Protein AF-A0AAU9QGW3-F1 (afdb_monomer_lite)

Sequence (150 aa):
MELNKGRLQVFPPPASKETGGDVDLTDYFTKTEIYEILRSYLTEEEINALLDDYYNKTEIDDKLKDKADKSDLEGLMKLGEVQSTGFSSYYGLPAEALEEAMSRVPDNSVICRSLKQSKHVGNGDYKYAIKVYYRLITSIATASATIEES

Secondary structure (DSSP, 8-state):
----------PPPPP----TT----TTSPPHHHHHHHHHTSS-HHHHHHHHTTSPPHHHHHHHHTTSPPHHHHTTSEEEEEEEEEEEEESS--HHHHHHHHHHTS-TTEEEEEEEEEEEEEETTEEEEEEEEEEEEEEEE----------

Organism: NCBI:txid766224

pLDDT: mean 75.66, std 14.44, range [37.44, 94.69]

Radius of gyration: 38.81 Å; chains: 1; bounding box: 61×37×110 Å

Structure (mmCIF, N/CA/C/O backbone):
data_AF-A0AAU9QGW3-F1
#
_entry.id   AF-A0AAU9QGW3-F1
#
loop_
_atom_site.group_PDB
_atom_site.id
_atom_site.type_symbol
_atom_site.label_atom_id
_atom_site.label_alt_id
_atom_site.label_comp_id
_atom_site.label_asy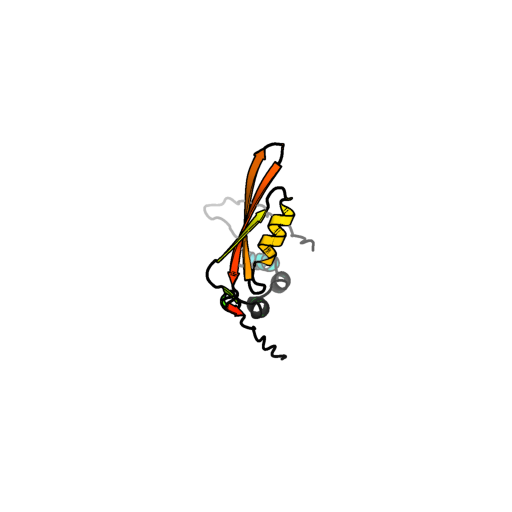m_id
_atom_site.label_entity_id
_atom_site.label_seq_id
_atom_site.pdbx_PDB_ins_code
_atom_site.Cartn_x
_atom_site.Cartn_y
_atom_site.Cartn_z
_atom_site.occupancy
_atom_site.B_iso_or_equiv
_atom_site.auth_seq_id
_atom_site.auth_comp_id
_atom_site.auth_asym_id
_atom_site.auth_atom_id
_atom_site.pdbx_PDB_model_num
ATOM 1 N N . MET A 1 1 ? -14.601 24.469 32.153 1.00 41.50 1 MET A N 1
ATOM 2 C CA . MET A 1 1 ? -15.318 24.196 33.412 1.00 41.50 1 MET A CA 1
ATOM 3 C C . MET A 1 1 ? -14.365 24.540 34.547 1.00 41.50 1 MET A C 1
ATOM 5 O O . MET A 1 1 ? -13.337 23.887 34.673 1.00 41.50 1 MET A O 1
ATOM 9 N N . GLU A 1 2 ? -14.594 25.644 35.261 1.00 37.44 2 GLU A N 1
ATOM 10 C CA . GLU A 1 2 ? -13.739 26.020 36.394 1.00 37.44 2 GLU A CA 1
ATOM 11 C C . GLU A 1 2 ? -14.101 25.147 37.595 1.00 37.44 2 GLU A C 1
ATOM 13 O O . GLU A 1 2 ? -15.171 25.284 38.183 1.00 37.44 2 GLU A O 1
ATOM 18 N N . LEU A 1 3 ? -13.207 24.221 37.943 1.00 45.09 3 LEU A N 1
ATOM 19 C CA . LEU A 1 3 ? -13.298 23.485 39.195 1.00 45.09 3 LEU A CA 1
ATOM 2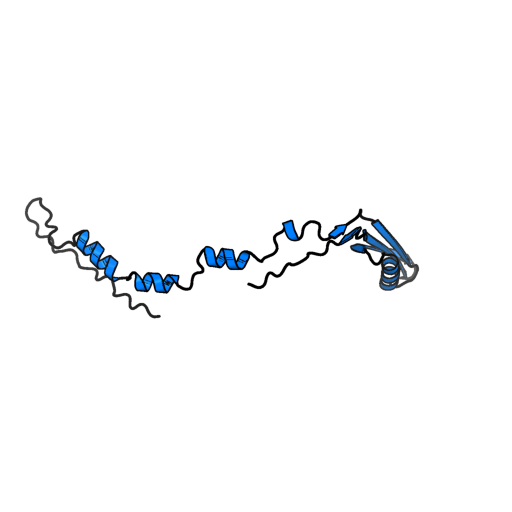0 C C . LEU A 1 3 ? -12.961 24.465 40.319 1.00 45.09 3 LEU A C 1
ATOM 22 O O . LEU A 1 3 ? -11.786 24.745 40.570 1.00 45.09 3 LEU A O 1
ATOM 26 N N . ASN A 1 4 ? -13.986 24.986 40.993 1.00 49.47 4 ASN A N 1
ATOM 27 C CA . ASN A 1 4 ? -13.822 25.676 42.269 1.00 49.47 4 ASN A CA 1
ATOM 28 C C . ASN A 1 4 ? -13.378 24.646 43.314 1.00 49.47 4 ASN A C 1
ATOM 30 O O . ASN A 1 4 ? -14.169 24.112 44.086 1.00 49.47 4 ASN A O 1
ATOM 34 N N . LYS A 1 5 ? -12.082 24.326 43.291 1.00 53.53 5 LYS A N 1
ATOM 35 C CA . LYS A 1 5 ? -11.432 23.454 44.262 1.00 53.53 5 LYS A CA 1
ATOM 36 C C . LYS A 1 5 ? -11.452 24.183 45.595 1.00 53.53 5 LYS A C 1
ATOM 38 O O . LYS A 1 5 ? -10.616 25.056 45.837 1.00 53.53 5 LYS A O 1
ATOM 43 N N . GLY A 1 6 ? -12.419 23.839 46.444 1.00 50.16 6 GLY A N 1
ATOM 44 C CA . GLY A 1 6 ? -12.399 24.229 47.845 1.00 50.16 6 GLY A CA 1
ATOM 45 C C . GLY A 1 6 ? -11.013 23.912 48.396 1.00 50.16 6 GLY A C 1
ATOM 46 O O . GLY A 1 6 ? -10.575 22.761 48.345 1.00 50.16 6 GLY A O 1
ATOM 47 N N . ARG A 1 7 ? -10.274 24.946 48.821 1.00 53.91 7 ARG A N 1
ATOM 48 C CA . ARG A 1 7 ? -8.977 24.769 49.482 1.00 53.91 7 ARG A CA 1
ATOM 49 C C . ARG A 1 7 ? -9.160 23.709 50.564 1.00 53.91 7 ARG A C 1
ATOM 51 O O . ARG A 1 7 ? -10.069 23.852 51.380 1.00 53.91 7 ARG A O 1
ATOM 58 N N . LEU A 1 8 ? -8.291 22.696 50.588 1.00 54.47 8 LEU A N 1
ATOM 59 C CA . LEU A 1 8 ? -8.106 21.874 51.781 1.00 54.47 8 LEU A CA 1
ATOM 60 C C . LEU A 1 8 ? -7.884 22.850 52.935 1.00 54.47 8 LEU A C 1
ATOM 62 O O . LEU A 1 8 ? -6.885 23.576 52.949 1.00 54.47 8 LEU A O 1
ATOM 66 N N . GLN A 1 9 ? -8.862 22.953 53.833 1.00 56.94 9 GLN A N 1
ATOM 67 C CA . GLN A 1 9 ? -8.683 23.734 55.041 1.00 56.94 9 GLN A CA 1
ATOM 68 C C . GLN A 1 9 ? -7.594 23.016 55.829 1.00 56.94 9 GLN A C 1
ATOM 70 O O . GLN A 1 9 ? -7.783 21.895 56.295 1.00 56.94 9 GLN A O 1
ATOM 75 N N . VAL A 1 10 ? -6.411 23.628 55.889 1.00 52.09 10 VAL A N 1
ATOM 76 C CA . VAL A 1 10 ? -5.342 23.162 56.766 1.00 52.09 10 VAL A CA 1
ATOM 77 C C . VAL A 1 10 ? -5.811 23.497 58.172 1.00 52.09 10 VAL A C 1
ATOM 79 O O . VAL A 1 10 ? -5.708 24.645 58.605 1.00 52.09 10 VAL A O 1
ATOM 82 N N . PHE A 1 11 ? -6.404 22.518 58.849 1.00 51.88 11 PHE A N 1
ATOM 83 C CA . PHE A 1 11 ? -6.743 22.672 60.252 1.00 51.88 11 PHE A CA 1
ATOM 84 C C . PHE A 1 11 ? -5.434 22.743 61.045 1.00 51.88 11 PHE A C 1
ATOM 86 O O . PHE A 1 11 ? -4.557 21.895 60.846 1.00 51.88 11 PHE A O 1
ATOM 93 N N . PRO A 1 12 ? -5.245 23.776 61.885 1.00 51.38 12 PRO A N 1
ATOM 94 C CA . PRO A 1 12 ? -4.085 23.831 62.758 1.00 51.38 12 PRO A CA 1
ATOM 95 C C . PRO A 1 12 ? -4.081 22.585 63.658 1.00 51.38 12 PRO A C 1
ATOM 97 O O . PRO A 1 12 ? -5.159 22.129 64.048 1.00 51.38 12 PRO A O 1
ATOM 100 N N . PRO A 1 13 ? -2.905 22.014 63.978 1.00 51.81 13 PRO A N 1
ATOM 101 C CA . PRO A 1 13 ? -2.838 20.885 64.896 1.00 51.81 13 PRO A CA 1
ATOM 102 C C . PRO A 1 13 ? -3.506 21.272 66.226 1.00 51.81 13 PRO A C 1
ATOM 104 O O . PRO A 1 13 ? -3.315 22.409 66.681 1.00 51.81 13 PRO A O 1
ATOM 107 N N . PRO A 1 14 ? -4.300 20.371 66.833 1.00 52.69 14 PRO A N 1
ATOM 108 C CA . PRO A 1 14 ? -4.976 20.659 68.089 1.00 52.69 14 PRO A CA 1
ATOM 109 C C . PRO A 1 14 ? -3.945 21.034 69.155 1.00 52.69 14 PRO A C 1
ATOM 111 O O . PRO A 1 14 ? -2.829 20.509 69.188 1.00 52.69 14 PRO A O 1
ATOM 114 N N . ALA A 1 15 ? -4.296 22.006 69.997 1.00 55.19 15 ALA A N 1
ATOM 115 C CA . ALA A 1 15 ? -3.398 22.501 71.029 1.00 55.19 15 ALA A CA 1
ATOM 116 C C . ALA A 1 15 ? -3.023 21.350 71.974 1.00 55.19 15 ALA A C 1
ATOM 118 O O . ALA A 1 15 ? -3.887 20.798 72.653 1.00 55.19 15 ALA A O 1
ATOM 119 N N . S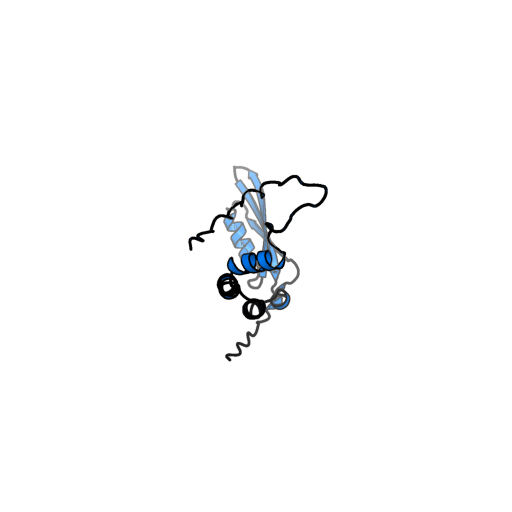ER A 1 16 ? -1.736 20.999 72.028 1.00 52.47 16 SER A N 1
ATOM 120 C CA . SER A 1 16 ? -1.232 19.930 72.889 1.00 52.47 16 SER A CA 1
ATOM 121 C C . SER A 1 16 ? -1.514 20.265 74.354 1.00 52.47 16 SER A C 1
ATOM 123 O O . SER A 1 16 ? -0.853 21.124 74.943 1.00 52.47 16 SER A O 1
ATOM 125 N N . LYS A 1 17 ? -2.491 19.590 74.967 1.00 54.69 17 LYS A N 1
ATOM 126 C CA . LYS A 1 17 ? -2.624 19.582 76.423 1.00 54.69 17 LYS A CA 1
ATOM 127 C C . LYS A 1 17 ? -1.653 18.547 76.962 1.00 54.69 17 LYS A C 1
ATOM 129 O O . LYS A 1 17 ? -1.935 17.355 76.954 1.00 54.69 17 LYS A O 1
ATOM 134 N N . GLU A 1 18 ? -0.484 19.001 77.401 1.00 52.66 18 GLU A N 1
ATOM 135 C CA . GLU A 1 18 ? 0.468 18.119 78.065 1.00 52.66 18 GLU A CA 1
ATOM 136 C C . GLU A 1 18 ? -0.106 17.663 79.409 1.00 52.66 18 GLU A C 1
ATOM 138 O O . GLU A 1 18 ? -0.139 18.398 80.395 1.00 52.66 18 GLU A O 1
ATOM 143 N N . THR A 1 19 ? -0.599 16.430 79.455 1.00 52.47 19 THR A N 1
ATOM 144 C CA . THR A 1 19 ? -0.854 15.712 80.701 1.00 52.47 19 THR A CA 1
ATOM 145 C C . THR A 1 19 ? -0.502 14.249 80.476 1.00 52.47 19 THR A C 1
ATOM 147 O O . THR A 1 19 ? -1.261 13.509 79.874 1.00 52.47 19 THR A O 1
ATOM 150 N N . GLY A 1 20 ? 0.686 13.858 80.943 1.00 53.50 20 GLY A N 1
ATOM 151 C CA . GLY A 1 20 ? 1.061 12.472 81.226 1.00 53.50 20 GLY A CA 1
ATOM 152 C C . GLY A 1 20 ? 0.763 11.430 80.142 1.00 53.50 20 GLY A C 1
ATOM 153 O O . GLY A 1 20 ? -0.202 10.692 80.259 1.00 53.50 20 GLY A O 1
ATOM 154 N N . GLY A 1 21 ? 1.670 11.282 79.175 1.00 57.94 21 GLY A N 1
ATOM 155 C CA . GLY A 1 21 ? 1.925 10.017 78.467 1.00 57.94 21 GLY A CA 1
ATOM 156 C C . GLY A 1 21 ? 0.874 9.489 77.485 1.00 57.94 21 GLY A C 1
ATOM 157 O O . GLY A 1 21 ? 1.204 8.557 76.757 1.00 57.94 21 GLY A O 1
ATOM 158 N N . ASP A 1 22 ? -0.325 10.066 77.421 1.00 63.16 22 ASP A N 1
ATOM 159 C CA . ASP A 1 22 ? -1.369 9.672 76.472 1.00 63.16 22 ASP A CA 1
ATOM 160 C C . ASP A 1 22 ? -1.646 10.814 75.486 1.00 63.16 22 ASP A C 1
ATOM 162 O O . ASP A 1 22 ? -1.840 11.966 75.883 1.00 63.16 22 ASP A O 1
ATOM 166 N N . VAL A 1 23 ? -1.580 10.517 74.188 1.00 66.06 23 VAL A N 1
ATOM 167 C CA . VAL A 1 23 ? -1.814 11.508 73.131 1.00 66.06 23 VAL A CA 1
ATOM 168 C C . VAL A 1 23 ? -3.312 11.553 72.875 1.00 66.06 23 VAL A C 1
ATOM 170 O O . VAL A 1 23 ? -3.876 10.611 72.322 1.00 66.06 23 VAL A O 1
ATOM 173 N N . ASP A 1 24 ? -3.951 12.656 73.257 1.00 67.56 24 ASP A N 1
ATOM 174 C CA . ASP A 1 24 ? -5.359 12.890 72.957 1.00 67.56 24 ASP A CA 1
ATOM 175 C C . ASP A 1 24 ? -5.542 13.129 71.449 1.00 67.56 24 ASP A C 1
ATOM 177 O O . ASP A 1 24 ? -5.143 14.160 70.903 1.00 67.56 24 ASP A O 1
ATOM 181 N N . LEU A 1 25 ? -6.108 12.130 70.770 1.00 69.12 25 LEU A N 1
ATOM 182 C CA . LEU A 1 25 ? -6.394 12.155 69.335 1.00 69.12 25 LEU A CA 1
ATOM 183 C C . LEU A 1 25 ? -7.872 12.453 69.033 1.00 69.12 25 LEU A C 1
ATOM 185 O O . LEU A 1 25 ? -8.292 12.289 67.891 1.00 69.12 25 LEU A O 1
ATOM 189 N N . THR A 1 26 ? -8.672 12.865 70.021 1.00 72.06 26 THR A N 1
ATOM 190 C CA . THR A 1 26 ? -10.122 13.085 69.843 1.00 72.06 26 THR A CA 1
ATOM 191 C C . THR A 1 26 ? -10.466 14.195 68.848 1.00 72.06 26 THR A C 1
ATOM 193 O O . THR A 1 26 ? -11.510 14.123 68.205 1.00 72.06 26 THR A O 1
ATOM 196 N N . ASP A 1 27 ? -9.569 15.164 68.658 1.00 66.62 27 ASP A N 1
ATOM 197 C CA . ASP A 1 27 ? -9.711 16.245 67.674 1.00 66.62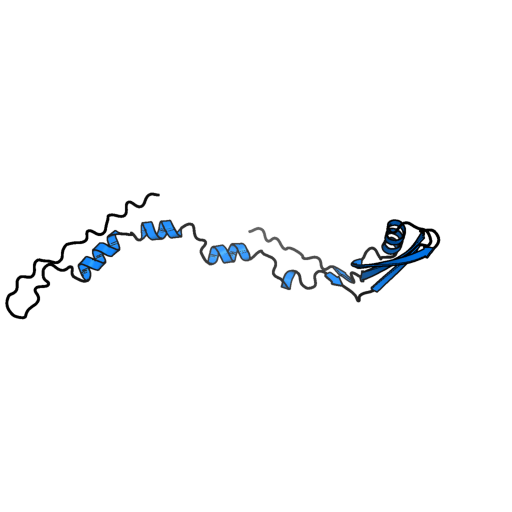 27 ASP A CA 1
ATOM 198 C C . ASP A 1 27 ? -9.246 15.849 66.252 1.00 66.62 27 ASP A C 1
ATOM 200 O O . ASP A 1 27 ? -9.324 16.657 65.322 1.00 66.62 27 ASP A O 1
ATOM 204 N N . TYR A 1 28 ? -8.732 14.627 66.051 1.00 66.06 28 TYR A N 1
ATOM 205 C CA . TYR A 1 28 ? -8.305 14.140 64.736 1.00 66.06 28 TYR A CA 1
ATOM 206 C C . TYR A 1 28 ? -9.425 13.384 64.023 1.00 66.06 28 TYR A C 1
ATOM 208 O O . TYR A 1 28 ? -10.108 12.547 64.608 1.00 66.06 28 TYR A O 1
ATOM 216 N N . PHE A 1 29 ? -9.543 13.611 62.712 1.00 72.00 29 PHE A N 1
ATOM 217 C CA . PHE A 1 29 ? -10.467 12.854 61.874 1.00 72.00 29 PHE A CA 1
ATOM 218 C C . PHE A 1 29 ? -10.138 11.360 61.878 1.00 72.00 29 PHE A C 1
ATOM 220 O O . PHE A 1 29 ? -9.002 10.931 61.644 1.00 72.00 29 PHE A O 1
ATOM 227 N N . THR A 1 30 ? -11.173 10.556 62.069 1.00 79.06 30 THR A N 1
ATOM 228 C CA . THR A 1 30 ? -11.131 9.110 61.904 1.00 79.06 30 THR A CA 1
ATOM 229 C C . THR A 1 30 ? -10.996 8.735 60.427 1.00 79.06 30 THR A C 1
ATOM 231 O O . THR A 1 30 ? -11.332 9.490 59.511 1.00 79.06 30 THR A O 1
ATOM 234 N N . LYS A 1 31 ? -10.538 7.505 60.165 1.00 72.50 31 LYS A N 1
ATOM 235 C CA . LYS A 1 31 ? -10.418 6.964 58.801 1.00 72.50 31 LYS A CA 1
ATOM 236 C C . LYS A 1 31 ? -11.743 7.039 58.025 1.00 72.50 31 LYS A C 1
ATOM 238 O O . LYS A 1 31 ? -11.729 7.254 56.817 1.00 72.50 31 LYS A O 1
ATOM 243 N N . THR A 1 32 ? -12.866 6.864 58.719 1.00 76.56 32 THR A N 1
ATOM 244 C CA . THR A 1 32 ? -14.215 6.926 58.145 1.00 76.56 32 THR A CA 1
ATOM 245 C C . THR A 1 32 ? -14.561 8.339 57.687 1.00 76.56 32 THR A C 1
ATOM 247 O O . THR A 1 32 ? -14.952 8.518 56.539 1.00 76.56 32 THR A O 1
ATOM 250 N N . GLU A 1 33 ? -14.325 9.347 58.528 1.00 77.06 33 GLU A N 1
ATOM 251 C CA . GLU A 1 33 ? -14.597 10.753 58.194 1.00 77.06 33 GLU A CA 1
ATOM 252 C C . GLU A 1 33 ? -13.714 11.241 57.037 1.00 77.06 33 GLU A C 1
ATOM 254 O O . GLU A 1 33 ? -14.183 11.933 56.135 1.00 77.06 33 GLU A O 1
ATOM 259 N N . ILE A 1 34 ? -12.447 10.809 56.996 1.00 72.88 34 ILE A N 1
ATOM 260 C CA . ILE A 1 34 ? -11.550 11.094 55.866 1.00 72.88 34 ILE A CA 1
ATOM 261 C C . ILE A 1 34 ? -12.095 10.482 54.566 1.00 7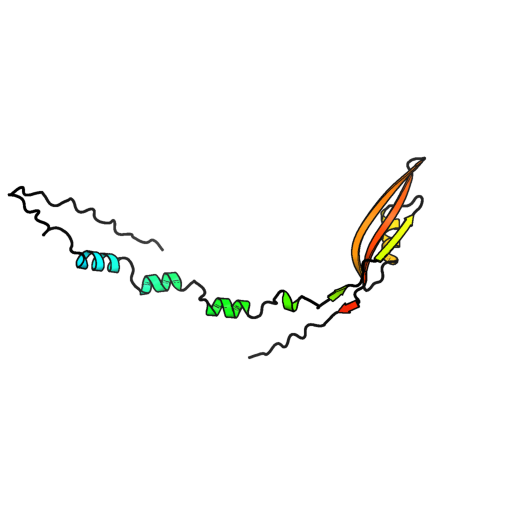2.88 34 ILE A C 1
ATOM 263 O O . ILE A 1 34 ? -12.059 11.134 53.522 1.00 72.88 34 ILE A O 1
ATOM 267 N N . TYR A 1 35 ? -12.613 9.249 54.602 1.00 70.88 35 TYR A N 1
ATOM 268 C CA . TYR A 1 35 ? -13.206 8.622 53.418 1.00 70.88 35 TYR A CA 1
ATOM 269 C C . TYR A 1 35 ? -14.470 9.338 52.931 1.00 70.88 35 TYR A C 1
ATOM 271 O O . TYR A 1 35 ? -14.663 9.453 51.720 1.00 70.88 35 TYR A O 1
ATOM 279 N N . GLU A 1 36 ? -15.311 9.830 53.839 1.00 77.12 36 GLU A N 1
ATOM 280 C CA . GLU A 1 36 ? -16.512 10.597 53.489 1.00 77.12 36 GLU A CA 1
ATOM 281 C C . GLU A 1 36 ? -16.159 11.939 52.837 1.00 77.12 36 GLU A C 1
ATOM 283 O O . GLU A 1 36 ? -16.702 12.276 51.784 1.00 77.12 36 GLU A O 1
ATOM 288 N N . ILE A 1 37 ? -15.172 12.654 53.388 1.00 75.44 37 ILE A N 1
ATOM 289 C CA . ILE A 1 37 ? -14.640 13.892 52.804 1.00 75.44 37 ILE A CA 1
ATOM 290 C C . ILE A 1 37 ? -14.074 13.624 51.404 1.00 75.44 37 ILE A C 1
ATOM 292 O O . ILE A 1 37 ? -14.417 14.332 50.460 1.00 75.44 37 ILE A O 1
ATOM 296 N N . LEU A 1 38 ? -13.261 12.577 51.228 1.00 70.62 38 LEU A N 1
ATOM 297 C CA . LEU A 1 38 ? -12.699 12.214 49.922 1.00 70.62 38 LEU A CA 1
ATOM 298 C C . LEU A 1 38 ? -13.779 11.878 48.881 1.00 70.62 38 LEU A C 1
ATOM 300 O O . LEU A 1 38 ? -13.650 12.286 47.728 1.00 70.62 38 LEU A O 1
ATOM 304 N N . ARG A 1 39 ? -14.862 11.199 49.282 1.00 69.88 39 ARG A N 1
ATOM 305 C CA . ARG A 1 39 ? -16.014 10.905 48.410 1.00 69.88 39 ARG A CA 1
ATOM 306 C C . ARG A 1 39 ? -16.827 12.137 48.012 1.00 69.88 39 ARG A C 1
ATOM 308 O O . ARG A 1 39 ? -17.533 12.083 47.015 1.00 69.88 39 ARG A O 1
ATOM 315 N N . SER A 1 40 ? -16.732 13.236 48.759 1.00 73.50 40 SER A N 1
ATOM 316 C CA . SER A 1 40 ? -17.440 14.485 48.441 1.00 73.50 40 SER A CA 1
ATOM 317 C C . SER A 1 40 ? -16.759 15.345 47.369 1.00 73.50 40 SER A C 1
ATOM 319 O O . SER A 1 40 ? -17.355 16.311 46.903 1.00 73.50 40 SER A O 1
ATOM 321 N N . TYR A 1 41 ? -15.523 15.017 46.974 1.00 71.31 41 TYR A N 1
ATOM 322 C CA . TYR A 1 41 ? -14.772 15.801 45.985 1.00 71.31 41 TYR A CA 1
ATOM 323 C C . TYR A 1 41 ? -15.068 15.434 44.531 1.00 71.31 41 TYR A C 1
ATOM 325 O O . TYR A 1 41 ? -14.862 16.271 43.656 1.00 71.31 41 TYR A O 1
ATOM 333 N N . LEU A 1 42 ? -15.477 14.192 44.274 1.00 70.81 42 LEU A N 1
ATOM 334 C CA . LEU A 1 42 ? -15.917 13.726 42.965 1.00 70.81 42 LEU A CA 1
ATOM 335 C C . LEU A 1 42 ? -16.995 12.669 43.164 1.00 70.81 42 LEU A C 1
ATOM 337 O O . LEU A 1 42 ? -16.757 11.625 43.773 1.00 70.81 42 LEU A O 1
ATOM 341 N N . THR A 1 43 ? -18.171 12.951 42.628 1.00 77.56 43 THR A N 1
ATOM 342 C CA . THR A 1 43 ? -19.269 11.994 42.532 1.00 77.56 43 THR A CA 1
ATOM 343 C C . THR A 1 43 ? -19.001 10.982 41.416 1.00 77.56 43 THR A C 1
ATOM 345 O O . THR A 1 43 ? -18.254 11.249 40.472 1.00 77.56 43 THR A O 1
ATOM 348 N N . GLU A 1 44 ? -19.628 9.806 41.496 1.00 75.69 44 GLU A N 1
ATOM 349 C CA . GLU A 1 44 ? -19.576 8.819 40.406 1.00 75.69 44 GLU A CA 1
ATOM 350 C C . GLU A 1 44 ? -20.111 9.406 39.089 1.00 75.69 44 GLU A C 1
ATOM 352 O O . GLU A 1 44 ? -19.583 9.097 38.026 1.00 75.69 44 GLU A O 1
ATOM 357 N N . GLU A 1 45 ? -21.095 10.309 39.151 1.00 76.56 45 GLU A N 1
ATOM 358 C CA . GLU A 1 45 ? -21.627 11.024 37.985 1.00 76.56 45 GLU A CA 1
ATOM 359 C C . GLU A 1 45 ? -20.588 11.948 37.337 1.00 76.56 45 GLU A C 1
ATOM 361 O O . GLU A 1 45 ? -20.435 11.929 36.118 1.00 76.56 45 GLU A O 1
ATOM 366 N N . GLU A 1 46 ? -19.826 12.713 38.125 1.00 76.75 46 GLU A N 1
ATOM 367 C CA . GLU A 1 46 ? -18.750 13.571 37.606 1.00 76.75 46 GLU A CA 1
ATOM 368 C C . GLU A 1 46 ? -17.603 12.755 37.002 1.00 76.75 46 GLU A C 1
ATOM 370 O O . GLU A 1 46 ? -17.026 13.150 35.988 1.00 76.75 46 GLU A O 1
ATOM 375 N N . ILE A 1 47 ? -17.285 11.604 37.602 1.00 73.31 47 ILE A N 1
ATOM 376 C CA . ILE A 1 47 ? -16.302 10.663 37.057 1.00 73.31 47 ILE A CA 1
ATOM 377 C C . ILE A 1 47 ? -16.804 10.104 35.723 1.00 73.31 47 ILE A C 1
ATOM 379 O O . ILE A 1 47 ? -16.066 10.132 34.743 1.00 73.31 47 ILE A O 1
ATOM 383 N N . ASN A 1 48 ? -18.057 9.655 35.651 1.00 75.44 48 ASN A N 1
ATOM 384 C CA . ASN A 1 48 ? -18.629 9.118 34.418 1.00 75.44 48 ASN A CA 1
ATOM 385 C C . ASN A 1 48 ? -18.696 10.179 33.311 1.00 75.44 48 ASN A C 1
ATOM 387 O O . ASN A 1 48 ? -18.298 9.893 32.190 1.00 75.44 48 ASN A O 1
ATOM 391 N N . ALA A 1 49 ? -19.077 11.420 33.629 1.00 75.62 49 ALA A N 1
ATOM 392 C CA . ALA A 1 49 ? -19.083 12.528 32.671 1.00 75.62 49 ALA A CA 1
ATOM 393 C C . ALA A 1 49 ? -17.680 12.870 32.126 1.00 75.62 49 ALA A C 1
ATOM 395 O O . ALA A 1 49 ? -17.544 13.264 30.972 1.00 75.62 49 ALA A O 1
ATOM 396 N N . LEU A 1 50 ? -16.622 12.709 32.932 1.00 75.00 50 LEU A N 1
ATOM 397 C CA . LEU A 1 50 ? -15.230 12.864 32.486 1.00 75.00 50 LEU A CA 1
ATOM 398 C C . LEU A 1 50 ? -14.765 11.726 31.565 1.00 75.00 50 LEU A C 1
ATOM 400 O O . LEU A 1 50 ? -13.843 11.930 30.775 1.00 75.00 50 LEU A O 1
ATOM 404 N N . LEU A 1 51 ? -15.356 10.537 31.698 1.00 75.00 51 LEU A N 1
ATOM 405 C CA . LEU A 1 51 ? -15.034 9.363 30.887 1.00 75.00 51 LEU A CA 1
ATOM 406 C C . LEU A 1 51 ? -15.928 9.209 29.644 1.00 75.00 51 LEU A C 1
ATOM 408 O O . LEU A 1 51 ? -15.558 8.443 28.761 1.00 75.00 51 LEU A O 1
ATOM 412 N N . ASP A 1 52 ? -17.043 9.937 29.548 1.00 71.94 52 ASP A N 1
ATOM 413 C CA . ASP A 1 52 ? -18.053 9.790 28.483 1.00 71.94 52 ASP A CA 1
ATOM 414 C C . ASP A 1 52 ? -17.509 10.119 27.076 1.00 71.94 52 ASP A C 1
ATOM 416 O O . ASP A 1 52 ? -17.936 9.543 26.080 1.00 71.94 52 ASP A O 1
ATOM 420 N N . ASP A 1 53 ? -16.493 10.985 26.990 1.00 69.06 53 ASP A N 1
ATOM 421 C CA . ASP A 1 53 ? -15.815 11.337 25.731 1.00 69.06 53 ASP A CA 1
ATOM 422 C C . ASP A 1 53 ? -14.758 10.299 25.284 1.00 69.06 53 ASP A C 1
ATOM 424 O O . ASP A 1 53 ? -14.149 10.441 24.216 1.00 69.06 53 ASP A O 1
ATOM 428 N N . TYR A 1 54 ? -14.489 9.262 26.086 1.00 74.06 54 TYR A N 1
ATOM 429 C CA . TYR A 1 54 ? -13.522 8.222 25.742 1.00 74.06 54 TYR A CA 1
ATOM 430 C C . TYR A 1 54 ? -14.205 7.056 25.045 1.00 74.06 54 TYR A C 1
ATOM 432 O O . TYR A 1 54 ? -15.103 6.422 25.591 1.00 74.06 54 TYR A O 1
ATOM 440 N N . TYR A 1 55 ? -13.682 6.695 23.873 1.00 74.69 55 TYR A N 1
ATOM 441 C CA . TYR A 1 55 ? -14.086 5.460 23.220 1.00 74.69 55 TYR A CA 1
ATOM 442 C C . TYR A 1 55 ? -13.776 4.261 24.108 1.00 74.69 55 TYR A C 1
ATOM 444 O O . TYR A 1 55 ? -12.636 4.056 24.543 1.00 74.69 55 TYR A O 1
ATOM 452 N N . ASN A 1 56 ? -14.791 3.437 24.333 1.00 82.56 56 ASN A N 1
ATOM 453 C CA . ASN A 1 56 ? -14.606 2.148 24.963 1.00 82.56 56 ASN A CA 1
ATOM 454 C C . ASN A 1 56 ? -13.975 1.157 23.970 1.00 82.56 56 ASN A C 1
ATOM 456 O O . ASN A 1 56 ? -13.913 1.381 22.759 1.00 82.56 56 ASN A O 1
ATOM 460 N N . LYS A 1 57 ? -13.477 0.034 24.496 1.00 79.88 57 LYS A N 1
ATOM 461 C CA . LYS A 1 57 ? -12.786 -0.975 23.685 1.00 79.88 57 LYS A CA 1
ATOM 462 C C . LYS A 1 57 ? -13.644 -1.470 22.512 1.00 79.88 57 LYS A C 1
ATOM 464 O O . LYS A 1 57 ? -13.117 -1.621 21.418 1.00 79.88 57 LYS A O 1
ATOM 469 N N . THR A 1 58 ? -14.940 -1.678 22.730 1.00 84.38 58 THR A N 1
ATOM 470 C CA . THR A 1 58 ? -15.871 -2.160 21.702 1.00 84.38 58 THR A CA 1
ATOM 471 C C . THR A 1 58 ? -16.004 -1.158 20.559 1.00 84.38 58 THR A C 1
ATOM 473 O O . THR A 1 58 ? -15.901 -1.540 19.403 1.00 84.38 58 THR A O 1
ATOM 476 N N . GLU A 1 59 ? -16.138 0.133 20.864 1.00 84.25 59 GLU A N 1
ATOM 477 C CA . GLU A 1 59 ? -16.228 1.182 19.841 1.00 84.25 59 GLU A CA 1
ATOM 478 C C . GLU A 1 59 ? -14.935 1.328 19.031 1.00 84.25 59 GLU A C 1
ATOM 480 O O . GLU A 1 59 ? -14.972 1.643 17.840 1.00 84.25 59 GLU A O 1
ATOM 485 N N . ILE A 1 60 ? -13.779 1.114 19.667 1.00 83.38 60 ILE A N 1
ATOM 486 C CA . ILE A 1 60 ? -12.486 1.084 18.975 1.00 83.38 60 ILE A CA 1
ATOM 487 C C . ILE A 1 60 ? -12.416 -0.133 18.051 1.00 83.38 60 ILE A C 1
ATOM 489 O O . ILE A 1 60 ? -12.046 0.018 16.887 1.00 83.38 60 ILE A O 1
ATOM 493 N N . ASP A 1 61 ? -12.784 -1.312 18.551 1.00 84.69 61 ASP A N 1
ATOM 494 C CA . ASP A 1 61 ? -12.763 -2.559 17.786 1.00 84.69 61 ASP A CA 1
ATOM 495 C C . ASP A 1 61 ? -13.712 -2.469 16.573 1.00 84.69 61 ASP A C 1
ATOM 497 O O . ASP A 1 61 ? -13.302 -2.779 15.454 1.00 84.69 61 ASP A O 1
ATOM 501 N N . ASP A 1 62 ? -14.925 -1.934 16.748 1.00 86.19 62 ASP A N 1
ATOM 502 C CA . ASP A 1 62 ? -15.894 -1.723 15.664 1.00 86.19 62 ASP A CA 1
ATOM 503 C C . ASP A 1 62 ? -15.368 -0.746 14.601 1.00 86.19 62 ASP A C 1
ATOM 505 O O . ASP A 1 62 ? -15.478 -1.005 13.404 1.00 86.19 62 ASP A O 1
ATOM 509 N N . LYS A 1 63 ? -14.716 0.354 15.007 1.00 83.75 63 LYS A N 1
ATOM 510 C CA . LYS A 1 63 ? -14.118 1.323 14.065 1.00 83.75 63 LYS A CA 1
ATOM 511 C C . LYS A 1 63 ? -12.897 0.791 13.314 1.00 83.75 63 LYS A C 1
ATOM 513 O O . LYS A 1 63 ? -12.500 1.379 12.301 1.00 83.75 63 LYS A O 1
ATOM 518 N N . LEU A 1 64 ? -12.249 -0.250 13.828 1.00 85.25 64 LEU A N 1
ATOM 519 C CA . LEU A 1 64 ? -11.067 -0.859 13.222 1.00 85.25 64 LEU A CA 1
ATOM 520 C C . LEU A 1 64 ? -11.400 -2.095 12.386 1.00 85.25 64 LEU A C 1
ATOM 522 O O . LEU A 1 64 ? -10.616 -2.423 11.501 1.00 85.25 64 LEU A O 1
ATOM 526 N N . LYS A 1 65 ? -12.552 -2.730 12.622 1.00 83.06 65 LYS A N 1
ATOM 527 C CA . LYS A 1 65 ? -12.976 -3.984 11.985 1.00 83.06 65 LYS A CA 1
ATOM 528 C C . LYS A 1 65 ? -12.950 -3.955 10.454 1.00 83.06 65 LYS A C 1
ATOM 530 O O . LYS A 1 65 ? -12.623 -4.964 9.840 1.00 83.06 65 LYS A O 1
ATOM 535 N N . ASP A 1 66 ? -13.239 -2.800 9.859 1.00 77.69 66 ASP A N 1
ATOM 536 C CA . ASP A 1 66 ? -13.325 -2.642 8.401 1.00 77.69 66 ASP A CA 1
ATOM 537 C C . ASP A 1 66 ? -12.044 -2.072 7.771 1.00 77.69 66 ASP A C 1
ATOM 539 O O . ASP A 1 66 ? -11.992 -1.785 6.571 1.00 77.69 66 ASP A O 1
ATOM 543 N N . LYS A 1 67 ? -10.990 -1.847 8.565 1.00 82.75 67 LYS A N 1
ATOM 544 C CA . LYS A 1 67 ? -9.704 -1.409 8.019 1.00 82.75 67 LYS A CA 1
ATOM 545 C C . LYS A 1 67 ? -8.960 -2.613 7.457 1.00 82.75 67 LYS A C 1
ATOM 547 O O . LYS A 1 67 ? -8.766 -3.598 8.153 1.00 82.75 67 LYS A O 1
ATOM 552 N N . ALA A 1 68 ? -8.499 -2.480 6.213 1.00 76.69 68 ALA A N 1
ATOM 553 C CA . ALA A 1 68 ? -7.680 -3.496 5.565 1.00 76.69 68 ALA A CA 1
ATOM 554 C C . ALA A 1 68 ? -6.406 -3.776 6.376 1.00 76.69 68 ALA A C 1
ATOM 556 O O . ALA A 1 68 ? -5.632 -2.857 6.677 1.00 76.69 68 ALA A O 1
ATOM 557 N N . ASP A 1 69 ? -6.177 -5.050 6.669 1.00 79.25 69 ASP A N 1
ATOM 558 C CA . ASP A 1 69 ? -4.965 -5.538 7.299 1.00 79.25 69 ASP A CA 1
ATOM 559 C C . ASP A 1 69 ? -3.850 -5.727 6.269 1.00 79.25 69 ASP A C 1
ATOM 561 O O . ASP A 1 69 ? -4.051 -5.809 5.054 1.00 79.25 69 ASP A O 1
ATOM 565 N N . LYS A 1 70 ? -2.611 -5.834 6.760 1.00 73.12 70 LYS A N 1
ATOM 566 C CA . LYS A 1 70 ? -1.447 -6.091 5.900 1.00 73.12 70 LYS A CA 1
ATOM 567 C C . LYS A 1 70 ? -1.632 -7.357 5.049 1.00 73.12 70 LYS A C 1
ATOM 569 O O . LYS A 1 70 ? -1.204 -7.369 3.899 1.00 73.12 70 LYS A O 1
ATOM 574 N N . SER A 1 71 ? -2.276 -8.390 5.594 1.00 77.31 71 SER A N 1
ATOM 575 C CA . SER A 1 71 ? -2.598 -9.631 4.879 1.00 77.31 71 SER A CA 1
ATOM 576 C C . SER A 1 71 ? -3.532 -9.416 3.692 1.00 77.31 71 SER A C 1
ATOM 578 O O . SER A 1 71 ? -3.388 -10.106 2.690 1.00 77.31 71 SER A O 1
ATOM 580 N N . ASP A 1 72 ? -4.437 -8.442 3.771 1.00 74.44 72 ASP A N 1
ATOM 581 C CA . ASP A 1 72 ? -5.414 -8.161 2.712 1.00 74.44 72 ASP A CA 1
ATOM 582 C C . ASP A 1 72 ? -4.754 -7.481 1.508 1.00 74.44 72 ASP A C 1
ATOM 584 O O . ASP A 1 72 ? -5.238 -7.553 0.379 1.00 74.44 72 ASP A O 1
ATOM 588 N N . LEU A 1 73 ? -3.615 -6.829 1.749 1.00 74.50 73 LEU A N 1
ATOM 589 C CA . LEU A 1 73 ? -2.783 -6.188 0.734 1.00 74.50 73 LEU A CA 1
ATOM 590 C C . LEU A 1 73 ? -1.770 -7.167 0.119 1.00 74.50 73 LEU A C 1
ATOM 592 O O . LEU A 1 73 ? -1.310 -6.971 -1.012 1.00 74.50 73 LEU A O 1
ATOM 596 N N . GLU A 1 74 ? -1.397 -8.216 0.853 1.00 75.88 74 GLU A N 1
ATOM 597 C CA . GLU A 1 74 ? -0.437 -9.215 0.398 1.00 75.88 74 GLU A CA 1
ATOM 598 C C . GLU A 1 74 ? -1.029 -10.068 -0.736 1.00 75.88 74 GLU A C 1
ATOM 600 O O . GLU A 1 74 ? -2.099 -10.657 -0.642 1.00 75.88 74 GLU A O 1
ATOM 605 N N . GLY A 1 75 ? -0.312 -10.143 -1.861 1.00 73.00 75 GLY A N 1
ATOM 606 C CA . GLY A 1 75 ? -0.721 -10.958 -3.008 1.00 73.00 75 GLY A CA 1
ATOM 607 C C . GLY A 1 75 ? -1.697 -10.292 -3.985 1.00 73.00 75 GLY A C 1
ATOM 608 O O . GLY A 1 75 ? -1.939 -10.876 -5.044 1.00 73.00 75 GLY A O 1
ATOM 609 N N . LEU A 1 76 ? -2.168 -9.066 -3.713 1.00 83.19 76 LEU A N 1
ATOM 610 C CA . LEU A 1 76 ? -2.985 -8.290 -4.660 1.00 83.19 76 LEU A CA 1
ATOM 611 C C . LEU A 1 76 ? -2.256 -8.008 -5.976 1.00 83.19 76 LEU A C 1
ATOM 613 O O . LEU A 1 76 ? -2.870 -8.001 -7.038 1.00 83.19 76 LEU A O 1
ATOM 617 N N . MET A 1 77 ? -0.939 -7.818 -5.923 1.00 85.00 77 MET A N 1
ATOM 618 C CA . MET A 1 77 ? -0.100 -7.671 -7.106 1.00 85.00 77 MET A CA 1
ATOM 619 C C . MET A 1 77 ? 1.102 -8.602 -6.999 1.00 85.00 77 MET A C 1
ATOM 621 O O . MET A 1 77 ? 1.916 -8.486 -6.081 1.00 85.00 77 MET A O 1
ATOM 625 N N . LYS A 1 78 ? 1.243 -9.510 -7.967 1.00 87.69 78 LYS A N 1
ATOM 626 C CA . LYS A 1 78 ? 2.457 -10.313 -8.120 1.00 87.69 78 LYS A CA 1
ATOM 627 C C . LYS A 1 78 ? 3.362 -9.648 -9.141 1.00 87.69 78 LYS A C 1
ATOM 629 O O . LYS A 1 78 ? 2.941 -9.312 -10.248 1.00 87.69 78 LYS A O 1
ATOM 634 N N . LEU A 1 79 ? 4.612 -9.458 -8.739 1.00 90.25 79 LEU A N 1
ATOM 635 C CA . LEU A 1 79 ? 5.662 -8.905 -9.577 1.00 90.25 79 LEU A CA 1
ATOM 636 C C . LEU A 1 79 ? 6.625 -10.021 -9.972 1.00 90.25 79 LEU A C 1
ATOM 638 O O . LEU A 1 79 ? 7.011 -10.838 -9.136 1.00 90.25 79 LEU A O 1
ATOM 642 N N . GLY A 1 80 ? 7.021 -10.035 -11.238 1.00 88.19 80 GLY A N 1
ATOM 643 C CA . GLY A 1 80 ? 8.082 -10.901 -11.732 1.00 88.19 80 GLY A CA 1
ATOM 644 C C . GLY A 1 80 ? 9.472 -10.463 -11.264 1.00 88.19 80 GLY A C 1
ATOM 645 O O . GLY A 1 80 ? 9.643 -9.564 -10.430 1.00 88.19 80 GLY A O 1
ATOM 646 N N . GLU A 1 81 ? 10.486 -11.100 -11.843 1.00 92.19 81 GLU A N 1
ATOM 647 C CA . GLU A 1 81 ? 11.882 -10.723 -11.636 1.00 92.19 81 GLU A CA 1
ATOM 648 C C . GLU A 1 81 ? 12.185 -9.322 -12.181 1.00 92.19 81 GLU A C 1
ATOM 650 O O . GLU A 1 81 ? 11.494 -8.796 -13.059 1.00 92.19 81 GLU A O 1
ATOM 655 N N . VAL A 1 82 ? 13.238 -8.704 -11.639 1.00 94.06 82 VAL A N 1
ATOM 656 C CA . VAL A 1 82 ? 13.708 -7.400 -12.111 1.00 94.06 82 VAL A CA 1
ATOM 657 C C . VAL A 1 82 ? 14.320 -7.563 -13.496 1.00 94.06 82 VAL A C 1
ATOM 659 O O . VAL A 1 82 ? 15.310 -8.268 -13.668 1.00 94.06 82 VAL A O 1
ATOM 662 N N . GLN A 1 83 ? 13.768 -6.842 -14.461 1.00 92.44 83 GLN A N 1
ATOM 663 C CA . GLN A 1 83 ? 14.287 -6.720 -15.815 1.00 92.44 83 GLN A CA 1
ATOM 664 C C . GLN A 1 83 ? 14.832 -5.311 -16.049 1.00 92.44 83 GLN A C 1
ATOM 666 O O . GLN A 1 83 ? 14.614 -4.396 -15.249 1.00 92.44 83 GLN A O 1
ATOM 671 N N . SER A 1 84 ? 15.571 -5.125 -17.144 1.00 91.44 84 SER A N 1
ATOM 672 C CA . SER A 1 84 ? 16.071 -3.805 -17.519 1.00 91.44 84 SER A CA 1
ATOM 673 C C . SER A 1 84 ? 16.008 -3.570 -19.016 1.00 91.44 84 SER A C 1
ATOM 675 O O . SER A 1 84 ? 16.419 -4.427 -19.794 1.00 91.44 84 SER A O 1
ATOM 677 N N . THR A 1 85 ? 15.590 -2.371 -19.392 1.00 89.94 85 THR A N 1
ATOM 678 C CA . THR A 1 85 ? 15.737 -1.820 -20.738 1.00 89.94 85 THR A CA 1
ATOM 679 C C . THR A 1 85 ? 16.689 -0.632 -20.687 1.00 89.94 85 THR A C 1
ATOM 681 O O . THR A 1 85 ? 16.887 -0.016 -19.637 1.00 89.94 85 THR A O 1
ATOM 684 N N . GLY A 1 86 ? 17.342 -0.327 -21.801 1.00 85.50 86 GLY A N 1
ATOM 685 C CA . GLY A 1 86 ? 18.209 0.832 -21.877 1.00 85.50 86 GLY A CA 1
ATOM 686 C C . GLY A 1 86 ? 18.286 1.416 -23.271 1.00 85.50 86 GLY A C 1
ATOM 687 O O . GLY A 1 86 ? 18.113 0.725 -24.279 1.00 85.50 86 GLY A O 1
ATOM 688 N N . PHE A 1 87 ? 18.584 2.706 -23.299 1.00 86.56 87 PHE A N 1
ATOM 689 C CA . PHE A 1 87 ? 18.845 3.454 -24.511 1.00 86.56 87 PHE A CA 1
ATOM 690 C C . PHE A 1 87 ? 20.044 4.378 -24.314 1.00 86.56 87 PHE A C 1
ATOM 692 O O . PHE A 1 87 ? 20.374 4.794 -23.202 1.00 86.56 87 PHE A O 1
ATOM 699 N N . SER A 1 88 ? 20.756 4.652 -25.400 1.00 82.19 88 SER A N 1
ATOM 700 C CA . SER A 1 88 ? 21.868 5.595 -25.411 1.00 82.19 88 SER A CA 1
ATOM 701 C C . SER A 1 88 ? 21.702 6.523 -26.597 1.00 82.19 88 SER A C 1
ATOM 703 O O . SER A 1 88 ? 21.796 6.060 -27.732 1.00 82.19 88 SER A O 1
ATOM 705 N N . SER A 1 89 ? 21.497 7.812 -26.335 1.00 78.25 89 SER A N 1
ATOM 706 C CA . SER A 1 89 ? 21.494 8.827 -27.386 1.00 78.25 89 SER A CA 1
ATOM 707 C C . SER A 1 89 ? 22.897 9.405 -27.567 1.00 78.25 89 SER A C 1
ATOM 709 O O . SER A 1 89 ? 23.710 9.466 -26.635 1.00 78.25 89 SER A O 1
ATOM 711 N N . TYR A 1 90 ? 23.203 9.788 -28.802 1.00 68.50 90 TYR A N 1
ATOM 712 C CA . TYR A 1 90 ? 24.465 10.404 -29.188 1.00 68.50 90 TYR A CA 1
ATOM 713 C C . TYR A 1 90 ? 24.148 11.839 -29.610 1.00 68.50 90 TYR A C 1
ATOM 715 O O . TYR A 1 90 ? 23.256 12.028 -30.429 1.00 68.50 90 TYR A O 1
ATOM 723 N N . TYR A 1 91 ? 24.821 12.827 -29.012 1.00 63.91 91 TYR A N 1
ATOM 724 C CA . TYR A 1 91 ? 24.557 14.260 -29.232 1.00 63.91 91 TYR A CA 1
ATOM 725 C C . TYR A 1 91 ? 23.140 14.751 -28.842 1.00 63.91 91 TYR A C 1
ATOM 727 O O . TYR A 1 91 ? 22.704 15.791 -29.323 1.00 63.91 91 TYR A O 1
ATOM 735 N N . GLY A 1 92 ? 22.416 14.024 -27.979 1.00 63.19 92 GLY A N 1
ATOM 736 C CA 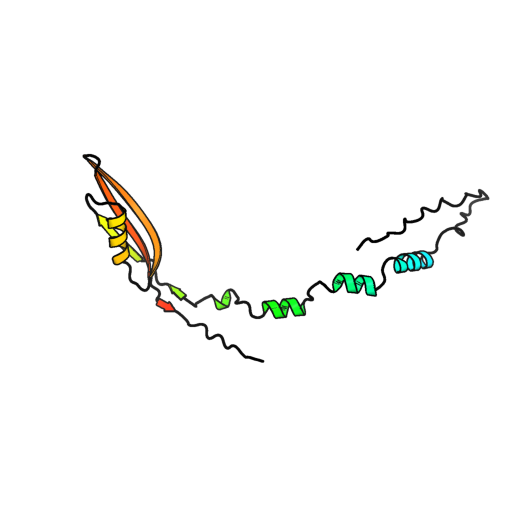. GLY A 1 92 ? 21.027 14.338 -27.603 1.00 63.19 92 GLY A CA 1
ATOM 737 C C . GLY A 1 92 ? 20.861 14.946 -26.205 1.00 63.19 92 GLY A C 1
ATOM 738 O O . GLY A 1 92 ? 21.749 14.860 -25.352 1.00 63.19 92 GLY A O 1
ATOM 739 N N . LEU A 1 93 ? 19.681 15.519 -25.939 1.00 70.94 93 LEU A N 1
ATOM 740 C CA . LEU A 1 93 ? 19.286 15.947 -24.594 1.00 70.94 93 LEU A CA 1
ATOM 741 C C . LEU A 1 93 ? 19.036 14.717 -23.701 1.00 70.94 93 LEU A C 1
ATOM 743 O O . LEU A 1 93 ? 18.547 13.687 -24.170 1.00 70.94 93 LEU A O 1
ATOM 747 N N . PRO A 1 94 ? 19.301 14.800 -22.386 1.00 77.31 94 PRO A N 1
ATOM 748 C CA . PRO A 1 94 ? 19.057 13.682 -21.475 1.00 77.31 94 PRO A CA 1
ATOM 749 C C . PRO A 1 94 ? 17.579 13.257 -21.405 1.00 77.31 94 PRO A C 1
ATOM 751 O O . PRO A 1 94 ? 17.312 12.125 -21.016 1.00 77.31 94 PRO A O 1
ATOM 754 N N . ALA A 1 95 ? 16.643 14.146 -21.758 1.00 81.25 95 ALA A N 1
ATOM 755 C CA . ALA A 1 95 ? 15.209 13.858 -21.797 1.00 81.25 95 ALA A CA 1
ATOM 756 C C . ALA A 1 95 ? 14.838 12.904 -22.944 1.00 81.25 95 ALA A C 1
ATOM 758 O O . ALA A 1 95 ? 14.129 11.932 -22.719 1.00 81.25 95 ALA A O 1
ATOM 759 N N . GLU A 1 96 ? 15.410 13.102 -24.130 1.00 82.19 96 GLU A N 1
ATOM 760 C CA . GLU A 1 96 ? 15.171 12.249 -25.302 1.00 82.19 96 GLU A CA 1
ATOM 761 C C . GLU A 1 96 ? 15.647 10.810 -25.052 1.00 82.19 96 GLU A C 1
ATOM 763 O O . GLU A 1 96 ? 14.956 9.838 -25.348 1.00 82.19 96 GLU A O 1
ATOM 768 N N . ALA A 1 97 ? 16.806 10.660 -24.399 1.00 82.56 97 ALA A N 1
ATOM 769 C CA . ALA A 1 97 ? 17.294 9.344 -24.003 1.00 82.56 97 ALA A CA 1
ATOM 770 C C . ALA A 1 97 ? 16.380 8.649 -22.978 1.00 82.56 97 ALA A C 1
ATOM 772 O O . ALA A 1 97 ? 16.400 7.421 -22.877 1.00 82.56 97 ALA A O 1
ATOM 773 N N . LEU A 1 98 ? 15.636 9.425 -22.181 1.00 84.56 98 LEU A N 1
ATOM 774 C CA . LEU A 1 98 ? 14.754 8.910 -21.137 1.00 84.56 98 LEU A CA 1
ATOM 775 C C . LEU A 1 98 ? 13.432 8.466 -21.746 1.00 84.56 98 LEU A C 1
ATOM 777 O O . LEU A 1 98 ? 13.005 7.353 -21.465 1.00 84.56 98 LEU A O 1
ATOM 781 N N . GLU A 1 99 ? 12.832 9.299 -22.594 1.00 87.00 99 GLU A N 1
ATOM 782 C CA . GLU A 1 99 ? 11.593 8.984 -23.310 1.00 87.00 99 GLU A CA 1
ATOM 783 C C . GLU A 1 99 ? 11.735 7.687 -24.107 1.00 87.00 99 GLU A C 1
ATOM 785 O O . GLU A 1 99 ? 10.918 6.779 -23.969 1.00 87.00 99 GLU A O 1
ATOM 790 N N . GLU A 1 100 ? 12.836 7.537 -24.840 1.00 88.44 100 GLU A N 1
ATOM 791 C CA . GLU A 1 100 ? 13.094 6.337 -25.634 1.00 88.44 100 GLU A CA 1
ATOM 792 C C . GLU A 1 100 ? 13.397 5.104 -24.765 1.00 88.44 100 GLU A C 1
ATOM 794 O O . GLU A 1 100 ? 13.011 3.981 -25.089 1.00 88.44 100 GLU A O 1
ATOM 799 N N . ALA A 1 101 ? 14.071 5.280 -23.624 1.00 87.69 101 ALA A N 1
ATOM 800 C CA . ALA A 1 101 ? 14.259 4.185 -22.674 1.00 87.69 101 ALA A CA 1
ATOM 801 C C . ALA A 1 101 ? 12.934 3.770 -22.010 1.00 87.69 101 ALA A C 1
ATOM 803 O O . ALA A 1 101 ? 12.747 2.588 -21.723 1.00 87.69 101 ALA A O 1
ATOM 804 N N . MET A 1 102 ? 12.029 4.725 -21.776 1.00 88.25 102 MET A N 1
ATOM 805 C CA . MET A 1 102 ? 10.706 4.494 -21.198 1.00 88.25 102 MET A CA 1
ATOM 806 C C . MET A 1 102 ? 9.733 3.862 -22.195 1.00 88.25 102 MET A C 1
ATOM 808 O O . MET A 1 102 ? 8.996 2.973 -21.787 1.00 88.25 102 MET A O 1
ATOM 812 N N . SER A 1 103 ? 9.773 4.218 -23.486 1.00 92.44 103 SER A N 1
ATOM 813 C CA . SER A 1 103 ? 8.909 3.603 -24.515 1.00 92.44 103 SER A CA 1
ATOM 814 C C . SER A 1 103 ? 9.175 2.103 -24.702 1.00 92.44 103 SER A C 1
ATOM 816 O O . SER A 1 103 ? 8.320 1.353 -25.164 1.00 92.44 103 SER A O 1
ATOM 818 N N . ARG A 1 104 ? 10.367 1.644 -24.307 1.00 91.06 104 ARG A N 1
ATOM 819 C CA . ARG A 1 104 ? 10.775 0.233 -24.328 1.00 91.06 104 ARG A CA 1
ATOM 820 C C . ARG A 1 104 ? 10.365 -0.540 -23.076 1.00 91.06 104 ARG A C 1
ATOM 822 O O . ARG A 1 104 ? 10.635 -1.740 -23.002 1.00 91.06 104 ARG A O 1
ATOM 829 N N . VAL A 1 105 ? 9.820 0.128 -22.061 1.00 93.12 105 VAL A N 1
ATOM 830 C CA . VAL A 1 105 ? 9.276 -0.540 -20.876 1.00 93.12 105 VAL A CA 1
ATOM 831 C C . VAL A 1 105 ? 7.877 -1.050 -21.233 1.00 93.12 105 VAL A C 1
ATOM 833 O O . VAL A 1 105 ? 7.072 -0.263 -21.717 1.00 93.12 105 VAL A O 1
ATOM 836 N N . PRO A 1 106 ? 7.560 -2.334 -21.001 1.00 91.75 106 PRO A N 1
ATOM 837 C CA . PRO A 1 106 ? 6.215 -2.851 -21.244 1.00 91.75 106 PRO A CA 1
ATOM 838 C C . PRO A 1 106 ? 5.170 -2.151 -20.367 1.00 91.75 106 PRO A C 1
ATOM 840 O O . PRO A 1 106 ? 5.417 -1.956 -19.176 1.00 91.75 106 PRO A O 1
ATOM 843 N N . ASP A 1 107 ? 3.988 -1.863 -20.916 1.00 90.25 107 ASP A N 1
ATOM 844 C CA . ASP A 1 107 ? 2.901 -1.154 -20.214 1.00 90.25 107 ASP A CA 1
ATOM 845 C C . ASP A 1 107 ? 2.455 -1.854 -18.919 1.00 90.25 107 ASP A C 1
ATOM 847 O O . ASP A 1 107 ? 2.065 -1.212 -17.946 1.00 90.25 107 ASP A O 1
ATOM 851 N N . ASN A 1 108 ? 2.560 -3.185 -18.864 1.00 91.56 108 ASN A N 1
ATOM 852 C CA . ASN A 1 108 ? 2.248 -3.996 -17.688 1.00 91.56 108 ASN A CA 1
ATOM 853 C C . ASN A 1 108 ? 3.426 -4.103 -16.703 1.00 91.56 108 ASN A C 1
ATOM 855 O O . ASN A 1 108 ? 3.653 -5.165 -16.119 1.00 91.56 108 ASN A O 1
ATOM 859 N N . SER A 1 109 ? 4.192 -3.029 -16.520 1.00 92.88 109 SER A N 1
ATOM 860 C CA . SER A 1 109 ? 5.376 -3.020 -15.660 1.00 92.88 109 SER A CA 1
ATOM 861 C C . SER A 1 109 ? 5.322 -1.942 -14.591 1.00 92.88 109 SER A C 1
ATOM 863 O O . SER A 1 109 ? 4.829 -0.841 -14.804 1.00 92.88 109 SER A O 1
ATOM 865 N N . VAL A 1 110 ? 5.954 -2.226 -13.455 1.00 92.44 110 VAL A N 1
ATOM 866 C CA . VAL A 1 110 ? 6.262 -1.225 -12.432 1.00 92.44 110 VAL A CA 1
ATOM 867 C C . VAL A 1 110 ? 7.727 -0.832 -12.553 1.00 92.44 110 VAL A C 1
ATOM 869 O O . VAL A 1 110 ? 8.620 -1.681 -12.464 1.00 92.44 110 VAL A O 1
ATOM 872 N N . ILE A 1 111 ? 7.993 0.463 -12.728 1.00 93.69 111 ILE A N 1
ATOM 873 C CA . ILE A 1 111 ? 9.357 0.995 -12.755 1.00 93.69 111 ILE A CA 1
ATOM 874 C C . ILE A 1 111 ? 9.930 0.955 -11.338 1.00 93.69 111 ILE A C 1
ATOM 876 O O . ILE A 1 111 ? 9.382 1.534 -10.406 1.00 93.69 111 ILE A O 1
ATOM 880 N N . CYS A 1 112 ? 11.062 0.275 -11.177 1.00 91.62 112 CYS A N 1
ATOM 881 C CA . CYS A 1 112 ? 11.757 0.161 -9.898 1.00 91.62 112 CYS A CA 1
ATOM 882 C C . CYS A 1 112 ? 12.802 1.267 -9.714 1.00 91.62 112 CYS A C 1
ATOM 884 O O . CYS A 1 112 ? 13.017 1.747 -8.604 1.00 91.62 112 CYS A O 1
ATOM 886 N N . ARG A 1 113 ? 13.513 1.625 -10.792 1.00 92.62 113 ARG A N 1
ATOM 887 C CA . ARG A 1 113 ? 14.600 2.618 -10.784 1.00 92.62 113 ARG A CA 1
ATOM 888 C C . ARG A 1 113 ? 15.002 2.989 -12.209 1.00 92.62 113 ARG A C 1
ATOM 890 O O . ARG A 1 113 ? 15.060 2.123 -13.074 1.00 92.62 113 ARG A O 1
ATOM 897 N N . SER A 1 114 ? 15.435 4.228 -12.416 1.00 91.31 114 SER A N 1
ATOM 898 C CA . SER A 1 114 ? 16.192 4.649 -13.601 1.00 91.31 114 SER A CA 1
ATOM 899 C C . SER A 1 114 ? 17.618 5.059 -13.222 1.00 91.31 114 SER A C 1
ATOM 901 O O . SER A 1 114 ? 17.819 5.786 -12.250 1.00 91.31 114 SER A O 1
ATOM 903 N N . LEU A 1 115 ? 18.611 4.622 -13.994 1.00 92.06 115 LEU A N 1
ATOM 904 C CA . LEU A 1 115 ? 20.002 5.055 -13.888 1.00 92.06 115 LEU A CA 1
ATOM 905 C C . LEU A 1 115 ? 20.381 5.867 -15.120 1.00 92.06 115 LEU A C 1
ATOM 907 O O . LEU A 1 115 ? 20.215 5.404 -16.246 1.00 92.06 115 LEU A O 1
ATOM 911 N N . LYS A 1 116 ? 20.939 7.053 -14.885 1.00 90.81 116 LYS A N 1
ATOM 912 C CA . LYS A 1 116 ? 21.495 7.928 -15.915 1.00 90.81 116 LYS A CA 1
ATOM 913 C C . LYS A 1 116 ? 23.015 7.919 -15.821 1.00 90.81 116 LYS A C 1
ATOM 915 O O . LYS A 1 116 ? 23.575 8.119 -14.747 1.00 90.81 116 LYS A O 1
ATOM 920 N N . GLN A 1 117 ? 23.671 7.745 -16.957 1.00 89.50 117 GLN A N 1
ATOM 921 C CA . GLN A 1 117 ? 25.110 7.897 -17.117 1.00 89.50 117 GLN A CA 1
ATOM 922 C C . GLN A 1 117 ? 25.383 8.922 -18.214 1.00 89.50 117 GLN A C 1
ATOM 924 O O . GLN A 1 117 ? 24.728 8.916 -19.254 1.00 89.50 117 GLN A O 1
ATOM 929 N N . SER A 1 118 ? 26.347 9.807 -17.979 1.00 88.62 118 SER A N 1
ATOM 930 C CA . SER A 1 118 ? 26.791 10.797 -18.958 1.00 88.62 118 SER A CA 1
ATOM 931 C C . SER A 1 118 ? 28.290 10.691 -19.176 1.00 88.62 118 SER A C 1
ATOM 933 O O . SER A 1 118 ? 29.046 10.588 -18.211 1.00 88.62 118 SER A O 1
ATOM 935 N N . LYS A 1 119 ? 28.724 10.759 -20.434 1.00 87.75 119 LYS A N 1
ATOM 936 C CA . LYS A 1 119 ? 30.140 10.788 -20.806 1.00 87.75 119 LYS A CA 1
ATOM 937 C C . LYS A 1 119 ? 30.396 11.975 -21.727 1.00 87.75 119 LYS A C 1
ATOM 939 O O . LYS A 1 119 ? 29.726 12.094 -22.747 1.00 87.75 119 LYS A O 1
ATOM 944 N N . HIS A 1 120 ? 31.354 12.829 -21.375 1.00 86.00 120 HIS A N 1
ATOM 945 C CA . HIS A 1 120 ? 31.799 13.919 -22.244 1.00 86.00 120 HIS A CA 1
ATOM 946 C C . HIS A 1 120 ? 32.465 13.334 -23.498 1.00 86.00 120 HIS A C 1
ATOM 948 O O . HIS A 1 120 ? 33.308 12.439 -23.384 1.00 86.00 120 HIS A O 1
ATOM 954 N N . VAL A 1 121 ? 32.066 13.806 -24.680 1.00 85.69 121 VAL A N 1
ATOM 955 C CA . VAL A 1 121 ? 32.554 13.304 -25.979 1.00 85.69 121 VAL A CA 1
ATOM 956 C C . VAL A 1 121 ? 33.344 14.349 -26.781 1.00 85.69 121 VAL A C 1
ATOM 958 O O . VAL A 1 121 ? 33.749 14.063 -27.903 1.00 85.69 121 VAL A O 1
ATOM 961 N N . GLY A 1 122 ? 33.659 15.505 -26.179 1.00 79.69 122 GLY A N 1
ATOM 962 C CA . GLY A 1 122 ? 34.408 16.600 -26.814 1.00 79.69 122 GLY A CA 1
ATOM 963 C C . GLY A 1 122 ? 33.493 17.727 -27.298 1.00 79.69 122 GLY A C 1
ATOM 964 O O . GLY A 1 122 ? 32.287 17.543 -27.370 1.00 79.69 122 GLY A O 1
ATOM 965 N N . ASN A 1 123 ? 34.052 18.909 -27.584 1.00 80.25 123 ASN A N 1
ATOM 966 C CA . ASN A 1 123 ? 33.318 20.099 -28.059 1.00 80.25 123 ASN A CA 1
ATOM 967 C C . ASN A 1 123 ? 32.124 20.557 -27.188 1.00 80.25 123 ASN A C 1
ATOM 969 O O . ASN A 1 123 ? 31.247 21.261 -27.673 1.00 80.25 123 ASN A O 1
ATOM 973 N N . GLY A 1 124 ? 32.100 20.203 -25.897 1.00 78.75 124 GLY A N 1
ATOM 974 C CA . GLY A 1 124 ? 30.983 20.515 -24.997 1.00 78.75 124 GLY A CA 1
ATOM 975 C C . GLY A 1 124 ? 29.820 19.519 -25.069 1.00 78.75 124 GLY A C 1
ATOM 976 O O . GLY A 1 124 ? 28.865 19.651 -24.304 1.00 78.75 124 GLY A O 1
ATOM 977 N N . ASP A 1 125 ? 29.925 18.494 -25.916 1.00 82.38 125 ASP A N 1
ATOM 978 C CA . ASP A 1 125 ? 28.890 17.490 -26.114 1.00 82.38 125 ASP A CA 1
ATOM 979 C C . ASP A 1 125 ? 28.980 16.346 -25.097 1.00 82.38 125 ASP A C 1
ATOM 981 O O . ASP A 1 125 ? 30.055 15.928 -24.638 1.00 82.38 125 ASP A O 1
ATOM 985 N N . TYR A 1 126 ? 27.815 15.777 -24.787 1.00 83.69 126 TYR A N 1
ATOM 986 C CA . TYR A 1 126 ? 27.668 14.639 -23.888 1.00 83.69 126 TYR A CA 1
ATOM 987 C C . TYR A 1 126 ? 26.914 13.496 -24.565 1.00 83.69 126 TYR A C 1
ATOM 989 O O . TYR A 1 126 ? 25.918 13.689 -25.257 1.00 83.69 126 TYR A O 1
ATOM 997 N N . LYS A 1 127 ? 27.367 12.270 -24.302 1.00 85.62 127 LYS A N 1
ATOM 998 C CA . LYS A 1 127 ? 26.600 11.048 -24.537 1.00 85.62 127 LYS A CA 1
ATOM 999 C C . LYS A 1 127 ? 25.822 10.710 -23.274 1.00 85.62 127 LYS A C 1
ATOM 1001 O O . LYS A 1 127 ? 26.435 10.593 -22.210 1.00 85.62 127 LYS A O 1
ATOM 1006 N N . TYR A 1 128 ? 24.520 10.478 -23.401 1.00 86.25 128 TYR A N 1
ATOM 1007 C CA . TYR A 1 128 ? 23.678 10.022 -22.299 1.00 86.25 128 TYR A CA 1
ATOM 1008 C C . TYR A 1 128 ? 23.249 8.575 -22.523 1.00 86.25 128 TYR A C 1
ATOM 1010 O O . TYR A 1 128 ? 22.758 8.213 -23.589 1.00 86.25 128 TYR A O 1
ATOM 1018 N N . ALA A 1 129 ? 23.442 7.746 -21.504 1.00 88.19 129 ALA A N 1
ATOM 1019 C CA . ALA A 1 129 ? 22.936 6.385 -21.447 1.00 88.19 129 ALA A CA 1
ATOM 1020 C C . ALA A 1 129 ? 21.964 6.273 -20.274 1.00 88.19 129 ALA A C 1
ATOM 1022 O O . ALA A 1 129 ? 22.304 6.631 -19.143 1.00 88.19 129 ALA A O 1
ATOM 1023 N N . ILE A 1 130 ? 20.759 5.786 -20.544 1.00 91.19 130 ILE A N 1
ATOM 1024 C CA . ILE A 1 130 ? 19.719 5.587 -19.541 1.00 91.19 130 ILE A CA 1
ATOM 1025 C C . ILE A 1 130 ? 19.361 4.111 -19.504 1.00 91.19 130 ILE A C 1
ATOM 1027 O O . ILE A 1 130 ? 19.109 3.493 -20.536 1.00 91.19 130 ILE A O 1
ATOM 1031 N N . LYS A 1 131 ? 19.364 3.542 -18.299 1.00 92.69 131 LYS A N 1
ATOM 1032 C CA . LYS A 1 131 ? 18.907 2.179 -18.028 1.00 92.69 131 LYS A CA 1
ATOM 1033 C C . LYS A 1 131 ? 17.741 2.237 -17.050 1.00 92.69 131 LYS A C 1
ATOM 1035 O O . LYS A 1 131 ? 17.888 2.762 -15.947 1.00 92.69 131 LYS A O 1
ATOM 1040 N N . VAL A 1 132 ? 16.598 1.697 -17.448 1.00 94.38 132 VAL A N 1
ATOM 1041 C CA . VAL A 1 132 ? 15.377 1.622 -16.644 1.00 94.38 132 VAL A CA 1
ATOM 1042 C C . VAL A 1 132 ? 15.191 0.183 -16.189 1.00 94.38 132 VAL A C 1
ATOM 1044 O O . VAL A 1 132 ? 15.190 -0.739 -17.001 1.00 94.38 132 VAL A O 1
ATOM 1047 N N . TYR A 1 133 ? 15.059 -0.002 -14.881 1.00 94.12 133 TYR A N 1
ATOM 1048 C CA . TYR A 1 133 ? 14.772 -1.276 -14.241 1.00 94.12 133 TYR A CA 1
ATOM 1049 C C . TYR A 1 133 ? 13.291 -1.342 -13.913 1.00 94.12 133 TYR A C 1
ATOM 1051 O O . TYR A 1 133 ? 12.749 -0.410 -13.314 1.00 94.12 133 TYR A O 1
ATOM 1059 N N . TYR A 1 134 ? 12.658 -2.450 -14.264 1.00 94.69 134 TYR A N 1
ATOM 1060 C CA . TYR A 1 134 ? 11.231 -2.653 -14.073 1.00 94.69 134 TYR A CA 1
ATOM 1061 C C . TYR A 1 134 ? 10.935 -4.091 -13.650 1.00 94.69 134 TYR A C 1
ATOM 1063 O O . TYR A 1 134 ? 11.768 -4.982 -13.803 1.00 94.69 134 TYR A O 1
ATOM 1071 N N . ARG A 1 135 ? 9.743 -4.318 -13.103 1.00 94.44 135 ARG A N 1
ATOM 1072 C CA . ARG A 1 135 ? 9.190 -5.656 -12.871 1.00 94.44 135 ARG A CA 1
ATOM 1073 C C . ARG A 1 135 ? 7.874 -5.772 -13.614 1.00 94.44 135 ARG A C 1
ATOM 1075 O O . ARG A 1 135 ? 7.049 -4.868 -13.519 1.00 94.44 135 ARG A O 1
ATOM 1082 N N . LEU A 1 136 ? 7.680 -6.884 -14.313 1.00 92.81 136 LEU A N 1
ATOM 1083 C CA . LEU A 1 136 ? 6.399 -7.195 -14.940 1.00 92.81 136 LEU A CA 1
ATOM 1084 C C . LEU A 1 136 ? 5.356 -7.506 -13.872 1.00 92.81 136 LEU A C 1
ATOM 1086 O O . LEU A 1 136 ? 5.637 -8.226 -12.912 1.00 92.81 136 LEU A O 1
ATOM 1090 N N . ILE A 1 137 ? 4.148 -7.005 -14.075 1.00 91.75 137 ILE A N 1
ATOM 1091 C CA . ILE A 1 137 ? 2.973 -7.393 -13.312 1.00 91.75 137 ILE A CA 1
ATOM 1092 C C . ILE A 1 137 ? 2.494 -8.726 -13.887 1.00 91.75 137 ILE A C 1
ATOM 1094 O O . ILE A 1 137 ? 2.078 -8.803 -15.043 1.00 91.75 137 ILE A O 1
ATOM 1098 N N . THR A 1 138 ? 2.595 -9.792 -13.094 1.00 87.94 138 THR A N 1
ATOM 1099 C CA . THR A 1 138 ? 2.250 -11.156 -13.526 1.00 87.94 138 THR A CA 1
ATOM 1100 C C . THR A 1 138 ? 0.824 -11.541 -13.157 1.00 87.94 138 THR A C 1
ATOM 1102 O O . THR A 1 138 ? 0.204 -12.337 -13.856 1.00 87.94 138 THR A O 1
ATOM 1105 N N . SER A 1 139 ? 0.277 -10.959 -12.091 1.00 85.69 139 SER A N 1
ATOM 1106 C CA . SER A 1 139 ? -1.141 -11.067 -11.762 1.00 85.69 139 SER A CA 1
ATOM 1107 C C . SER A 1 139 ? -1.589 -9.896 -10.901 1.00 85.69 139 SER A C 1
ATOM 1109 O O . SER A 1 139 ? -0.854 -9.478 -10.003 1.00 85.69 139 SER A O 1
ATOM 1111 N N . ILE A 1 140 ? -2.820 -9.445 -11.122 1.00 85.62 140 ILE A N 1
ATOM 1112 C CA . ILE A 1 140 ? -3.534 -8.534 -10.231 1.00 85.62 140 ILE A CA 1
ATOM 1113 C C . ILE A 1 140 ? -4.754 -9.296 -9.719 1.00 85.62 140 ILE A C 1
ATOM 1115 O O . ILE A 1 140 ? -5.584 -9.725 -10.520 1.00 85.62 140 ILE A O 1
ATOM 1119 N N . ALA A 1 141 ? -4.839 -9.509 -8.410 1.00 81.44 141 ALA A N 1
ATOM 1120 C CA . ALA A 1 141 ? -6.043 -10.037 -7.790 1.00 81.44 141 ALA A CA 1
ATOM 1121 C C . ALA A 1 141 ? -6.994 -8.871 -7.509 1.00 81.44 141 ALA A C 1
ATOM 1123 O O . ALA A 1 141 ? -6.594 -7.841 -6.967 1.00 81.44 141 ALA A O 1
ATOM 1124 N N . THR A 1 142 ? -8.253 -9.018 -7.903 1.00 66.75 142 THR A N 1
ATOM 1125 C CA . THR A 1 142 ? -9.301 -8.059 -7.559 1.00 66.75 142 THR A CA 1
ATOM 1126 C C . THR A 1 142 ? -9.793 -8.398 -6.160 1.00 66.75 142 THR A C 1
ATOM 1128 O O . THR A 1 142 ? -10.284 -9.502 -5.934 1.00 66.75 142 THR A O 1
ATOM 1131 N N . ALA A 1 143 ? -9.653 -7.470 -5.215 1.00 60.75 143 ALA A N 1
ATOM 1132 C CA . ALA A 1 143 ? -10.315 -7.603 -3.926 1.00 60.75 143 ALA A CA 1
ATOM 1133 C C . ALA A 1 143 ? -11.826 -7.441 -4.154 1.00 60.75 143 ALA A C 1
ATOM 1135 O O . ALA A 1 143 ? -12.296 -6.355 -4.497 1.00 60.75 143 ALA A O 1
ATOM 1136 N N . SER A 1 144 ? -12.589 -8.526 -4.028 1.00 56.03 144 SER A N 1
ATOM 1137 C CA . SER A 1 144 ? -14.046 -8.449 -3.955 1.00 56.03 144 SER A CA 1
ATOM 1138 C C . SER A 1 144 ? -14.411 -7.929 -2.570 1.00 56.03 144 SER A C 1
ATOM 1140 O O . SER A 1 144 ? -14.418 -8.686 -1.606 1.00 56.03 144 SER A O 1
ATOM 1142 N N . ALA A 1 145 ? -14.671 -6.627 -2.459 1.00 52.69 145 ALA A N 1
ATOM 1143 C CA . ALA A 1 145 ? -15.300 -6.075 -1.270 1.00 52.69 145 ALA A CA 1
ATOM 1144 C C . ALA A 1 145 ? -16.771 -6.511 -1.271 1.00 52.69 145 ALA A C 1
ATOM 1146 O O . ALA A 1 145 ? -17.596 -5.943 -1.988 1.00 52.69 145 ALA A O 1
ATOM 1147 N N . THR A 1 146 ? -17.095 -7.556 -0.513 1.00 45.12 146 THR A N 1
ATOM 1148 C CA . THR A 1 146 ? -18.479 -7.853 -0.145 1.00 45.12 146 THR A CA 1
ATOM 1149 C C . THR A 1 146 ? -18.888 -6.786 0.864 1.00 45.12 146 THR A C 1
ATOM 1151 O O . THR A 1 146 ? -18.569 -6.884 2.044 1.00 45.12 146 THR A O 1
ATOM 1154 N N . ILE A 1 147 ? -19.514 -5.710 0.390 1.00 50.53 147 ILE A N 1
ATOM 1155 C CA . ILE A 1 147 ? -20.202 -4.770 1.274 1.00 50.53 147 ILE A CA 1
ATOM 1156 C C . ILE A 1 147 ? -21.510 -5.467 1.648 1.00 50.53 147 ILE A C 1
ATOM 1158 O O . ILE A 1 147 ? -22.456 -5.469 0.862 1.00 50.53 147 ILE A O 1
ATOM 1162 N N . GLU A 1 148 ? -21.538 -6.142 2.796 1.00 46.06 148 GLU A N 1
ATOM 1163 C CA . GLU A 1 148 ? -22.806 -6.538 3.404 1.00 46.06 148 GLU A CA 1
ATOM 1164 C C . GLU A 1 148 ? -23.411 -5.284 4.044 1.00 46.06 148 GLU A C 1
ATOM 1166 O O . GLU A 1 148 ? -22.965 -4.830 5.094 1.00 46.06 148 GLU A O 1
ATOM 1171 N N . GLU A 1 149 ? -24.382 -4.672 3.361 1.00 42.84 149 GLU A N 1
ATOM 1172 C CA . GLU A 1 149 ? -25.276 -3.695 3.985 1.00 42.84 149 GLU A CA 1
ATOM 1173 C C . GLU A 1 149 ? -26.145 -4.427 5.018 1.00 42.84 149 GLU A C 1
ATOM 1175 O O . GLU A 1 149 ? -26.911 -5.328 4.664 1.00 42.84 149 GLU A O 1
ATOM 1180 N N . SER A 1 150 ? -26.030 -4.030 6.287 1.00 44.44 150 SER A N 1
ATOM 1181 C CA . SER A 1 150 ? -26.928 -4.416 7.382 1.00 44.44 150 SER A CA 1
ATOM 1182 C C . SER A 1 150 ? -27.519 -3.184 8.045 1.00 44.44 150 SER A C 1
ATOM 1184 O O . SER A 1 150 ? -26.702 -2.299 8.392 1.00 44.44 150 SER A O 1
#

Foldseek 3Di:
DDPPPDPPPPDDPPDDPDDPDDGPCVVPDDPVRVVVVVCVSDPPVNVCVVCVPPDDPVNVCVVCVPDDDPVNVPPQWDWADKDKFKAKDFQDDLVVRVVVRVVPDDPQKDWPDKDWDWDDPDPRGIIIMIMIIITGGPDGDDPPPPPPDD